Protein AF-A0A2T0T4P7-F1 (afdb_monomer)

InterPro domains:
  IPR001867 OmpR/PhoB-type DNA-binding domain [PF00486] (69-141)
  IPR001867 OmpR/PhoB-type DNA-binding domain [PS51755] (47-144)
  IPR001867 OmpR/PhoB-type DNA-binding domain [SM00862] (69-142)
  IPR001867 OmpR/PhoB-type DNA-binding domain [cd00383] (56-141)
  IPR016032 Signal transduction response regulator, C-terminal effector [SSF46894] (56-142)
  IPR036388 Winged helix-like DNA-binding domain superfamily [G3DSA:1.10.10.10] (53-154)
  IPR039420 Transcriptional regulatory protein WalR-like [PTHR48111] (45-145)

Organism: NCBI:txid84725

Sequence (154 aa):
MRNLEQLDAADVTFVIRVTAPQASRVANRVADALKAALGQAAVDVEVPVRRGGPALRVFPESRRVLHRGEAVELTRLEFDLLLHLCSQPRRVHRRAALMHQVWGATTVVDTRTVDVHVRRIRRKLGDAAGVIGTVRGVGYRVDQEHQVRVERED

Nearest PDB structures (foldseek):
  2d1v-assembly1_A  TM=9.413E-01  e=7.632E-08  Bacillus subtilis
  6iju-assembly1_A-2  TM=8.285E-01  e=4.151E-08  Staphylococcus aureus
  1qqi-assembly1_A  TM=8.191E-01  e=1.585E-07  Escherichia coli
  1ys6-assembly1_B  TM=6.723E-01  e=1.403E-07  Mycobacterium tuberculosis
  1ys6-assembly1_A  TM=6.801E-01  e=2.284E-07  Mycobacterium tuberculosis

Radius of gyration: 23.63 Å; Cα contacts (8 Å, |Δi|>4): 175; chains: 1; bounding box: 72×26×65 Å

Solvent-accessible surface area (backbone atoms only — not comparable to full-atom values): 9560 Å² total; per-residue (Å²): 134,84,84,77,81,80,79,82,83,77,92,81,90,84,88,85,88,75,91,54,89,67,36,69,63,53,50,50,50,50,47,53,49,49,53,62,72,66,73,52,99,79,72,81,76,82,76,80,76,69,72,75,64,44,44,32,38,36,31,71,90,81,70,43,36,27,50,77,79,41,79,47,94,62,55,73,65,45,42,50,48,50,50,57,36,64,74,44,55,69,44,78,44,38,38,67,56,50,41,37,75,64,68,38,84,86,56,96,65,66,50,66,54,52,55,54,41,52,53,52,48,30,64,68,46,51,90,56,30,68,35,58,34,77,46,85,100,51,32,37,25,24,69,45,51,82,36,50,40,74,56,72,90,130

Mean predicted aligned error: 12.8 Å

Secondary structure (DSSP, 8-state):
-------------------STTHHHHHHHHHHHHHHHH--TT------------SEEEETTTTEEEETTEE----HHHHHHHHHHHTSTT--EEHHHHHHHHH-TT----THHHHHHHHHHHHHHGGGGGGEEEETTTEEEES-GGGEEE----

Structure (mmCIF, N/CA/C/O backbone):
data_AF-A0A2T0T4P7-F1
#
_entry.id   AF-A0A2T0T4P7-F1
#
loop_
_atom_site.group_PDB
_atom_site.id
_atom_site.type_symbol
_atom_site.label_atom_id
_atom_site.label_alt_id
_atom_site.label_comp_id
_atom_site.label_asym_id
_atom_site.label_entity_id
_atom_site.label_seq_id
_atom_site.pdbx_PDB_ins_code
_atom_site.Cartn_x
_atom_site.Cartn_y
_atom_site.Cartn_z
_atom_site.occupancy
_atom_site.B_iso_or_equiv
_atom_site.auth_seq_id
_atom_site.auth_comp_id
_atom_site.auth_asym_id
_atom_site.auth_atom_id
_atom_site.pdbx_PDB_model_num
ATOM 1 N N . MET A 1 1 ? -54.829 5.995 46.970 1.00 42.00 1 MET A N 1
ATOM 2 C CA . MET A 1 1 ? -54.347 5.030 45.954 1.00 42.00 1 MET A CA 1
ATOM 3 C C . MET A 1 1 ? -53.104 5.639 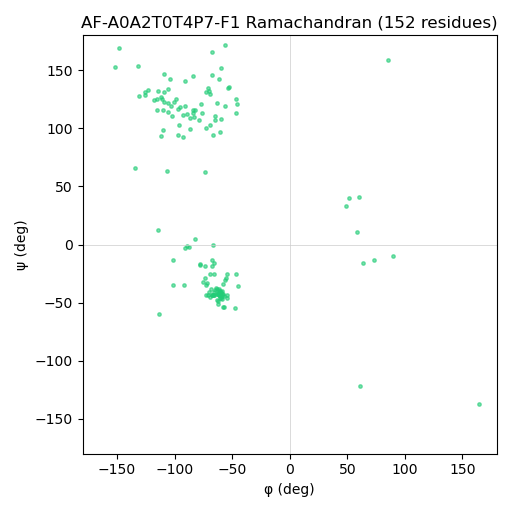45.317 1.00 42.00 1 MET A C 1
ATOM 5 O O . MET A 1 1 ? -53.164 6.805 44.961 1.00 42.00 1 MET A O 1
ATOM 9 N N . ARG A 1 2 ? -51.962 4.936 45.344 1.00 42.09 2 ARG A N 1
ATOM 10 C CA . ARG A 1 2 ? -50.625 5.470 45.008 1.00 42.09 2 ARG A CA 1
ATOM 11 C C . ARG A 1 2 ? -50.474 5.694 43.496 1.00 42.09 2 ARG A C 1
ATOM 13 O O . ARG A 1 2 ? -50.759 4.777 42.735 1.00 42.09 2 ARG A O 1
ATOM 20 N N . ASN A 1 3 ? -49.992 6.876 43.104 1.00 40.03 3 ASN A N 1
ATOM 21 C CA . ASN A 1 3 ? -49.423 7.137 41.778 1.00 40.03 3 ASN A CA 1
ATOM 22 C C . ASN A 1 3 ? -48.169 6.269 41.615 1.00 40.03 3 ASN A C 1
ATOM 24 O O . ASN A 1 3 ? -47.261 6.368 42.440 1.00 40.03 3 ASN A O 1
ATOM 28 N N . LEU A 1 4 ? -48.131 5.413 40.593 1.00 48.44 4 LEU A N 1
ATOM 29 C CA . LEU A 1 4 ? -46.876 4.835 40.124 1.00 48.44 4 LEU A CA 1
ATOM 30 C C . LEU A 1 4 ? -46.231 5.863 39.199 1.00 48.44 4 LEU A C 1
ATOM 32 O O . LEU A 1 4 ? -46.793 6.198 38.159 1.00 48.44 4 LEU A O 1
ATOM 36 N N . GLU A 1 5 ? -45.075 6.373 39.609 1.00 50.88 5 GLU A N 1
ATOM 37 C CA . GLU A 1 5 ? -44.192 7.165 38.764 1.00 50.88 5 GLU A CA 1
ATOM 38 C C . GLU A 1 5 ? -43.841 6.349 37.517 1.00 50.88 5 GLU A C 1
ATOM 40 O O . GLU A 1 5 ? -43.307 5.240 37.587 1.00 50.88 5 GLU A O 1
ATOM 45 N N . GLN A 1 6 ? -44.216 6.893 36.368 1.00 51.78 6 GLN A N 1
ATOM 46 C CA . GLN A 1 6 ? -43.864 6.380 35.060 1.00 51.78 6 GLN A CA 1
ATOM 47 C C . GLN A 1 6 ? -42.360 6.628 34.894 1.00 51.78 6 GLN A C 1
ATOM 49 O O . GLN A 1 6 ? -41.929 7.767 34.743 1.00 51.78 6 GLN A O 1
ATOM 54 N N . LEU A 1 7 ? -41.556 5.576 35.049 1.00 56.47 7 LEU A N 1
ATOM 55 C CA . LEU A 1 7 ? -40.103 5.642 34.908 1.00 56.47 7 LEU A CA 1
ATOM 56 C C . LEU A 1 7 ? -39.765 5.982 33.448 1.00 56.47 7 LEU A C 1
ATOM 58 O O . LEU A 1 7 ? -39.982 5.158 32.560 1.00 56.47 7 LEU A O 1
ATOM 62 N N . ASP A 1 8 ? -39.252 7.189 33.207 1.00 53.88 8 ASP A N 1
ATOM 63 C CA . ASP A 1 8 ? -38.666 7.593 31.926 1.00 53.88 8 ASP A CA 1
ATOM 64 C C . ASP A 1 8 ? -37.412 6.742 31.673 1.00 53.88 8 ASP A C 1
ATOM 66 O O . ASP A 1 8 ? -36.383 6.900 32.335 1.00 53.88 8 ASP A O 1
ATOM 70 N N . ALA A 1 9 ? -37.495 5.797 30.738 1.00 61.09 9 ALA A N 1
ATOM 71 C CA . ALA A 1 9 ? -36.332 5.058 30.266 1.00 61.09 9 ALA A CA 1
ATOM 72 C C . ALA A 1 9 ? -35.635 5.891 29.181 1.00 61.09 9 ALA A C 1
ATOM 74 O O . ALA A 1 9 ? -36.197 6.118 28.112 1.00 61.09 9 ALA A O 1
ATOM 75 N N . ALA A 1 10 ? -34.420 6.363 29.461 1.00 65.38 10 ALA A N 1
ATOM 76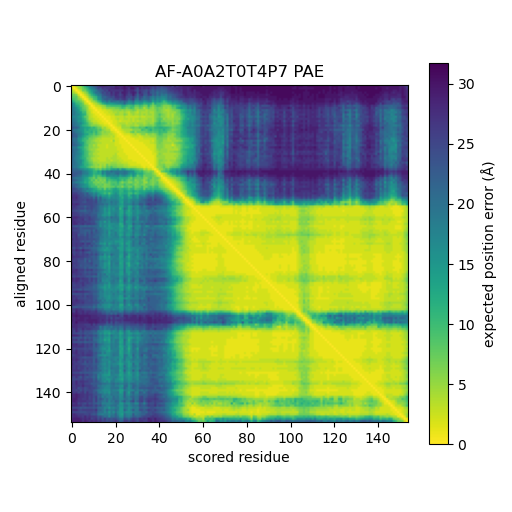 C CA . ALA A 1 10 ? -33.575 7.044 28.486 1.00 65.38 10 ALA A CA 1
ATOM 77 C C . ALA A 1 10 ? -32.444 6.111 28.038 1.00 65.38 10 ALA A C 1
ATOM 79 O O . ALA A 1 10 ? -31.635 5.674 28.857 1.00 65.38 10 ALA A O 1
ATOM 80 N N . ASP A 1 11 ? -32.364 5.843 26.735 1.00 65.62 11 ASP A N 1
ATOM 81 C CA . ASP A 1 11 ? -31.264 5.074 26.157 1.00 65.62 11 ASP A CA 1
ATOM 82 C C . ASP A 1 11 ? -30.012 5.953 26.039 1.00 65.62 11 ASP A C 1
ATOM 84 O O . ASP A 1 11 ? -30.007 6.984 25.362 1.00 65.62 11 ASP A O 1
ATOM 88 N N . VAL A 1 12 ? -28.919 5.539 26.686 1.00 65.44 12 VAL A N 1
ATOM 89 C CA . VAL A 1 12 ? -27.630 6.244 26.641 1.00 65.44 12 VAL A CA 1
ATOM 90 C C . VAL A 1 12 ? -26.590 5.359 25.960 1.00 65.44 12 VAL A C 1
ATOM 92 O O . VAL A 1 12 ? -26.226 4.302 26.469 1.00 65.44 12 VAL A O 1
ATOM 95 N N . THR A 1 13 ? -26.079 5.801 24.807 1.00 68.81 13 THR A N 1
ATOM 96 C CA . THR A 1 13 ? -25.045 5.074 24.052 1.00 68.81 13 THR A CA 1
ATOM 97 C C . THR A 1 13 ? -23.655 5.643 24.332 1.00 68.81 13 THR A C 1
ATOM 99 O O . THR A 1 13 ? -23.398 6.822 24.090 1.00 68.81 13 THR A O 1
ATOM 102 N N . PHE A 1 14 ? -22.725 4.789 24.765 1.00 69.62 14 PHE A N 1
ATOM 103 C CA . PHE A 1 14 ? -21.312 5.135 24.941 1.00 69.62 14 PHE A CA 1
ATOM 104 C C . PHE A 1 14 ? -20.449 4.441 23.880 1.00 69.62 14 PHE A C 1
ATOM 106 O O . PHE A 1 14 ? -20.538 3.230 23.695 1.00 69.62 14 PHE A O 1
ATOM 113 N N . VAL A 1 15 ? -19.561 5.188 23.212 1.00 68.31 15 VAL A N 1
ATOM 114 C CA . VAL A 1 15 ? -18.583 4.628 22.262 1.00 68.31 15 VAL A CA 1
ATOM 115 C C . VAL A 1 15 ? -17.183 4.729 22.850 1.00 68.31 15 VAL A C 1
ATOM 117 O O . VAL A 1 15 ? -16.649 5.821 23.031 1.00 68.31 15 VAL A O 1
ATOM 120 N N . ILE A 1 16 ? -16.557 3.579 23.098 1.00 72.38 16 ILE A N 1
ATOM 121 C CA . ILE A 1 16 ? -15.197 3.496 23.639 1.00 72.38 16 ILE A CA 1
ATOM 122 C C . ILE A 1 16 ? -14.254 2.998 22.546 1.00 72.38 16 ILE A C 1
ATOM 124 O O . ILE A 1 16 ? -14.440 1.919 21.983 1.00 72.38 16 ILE A O 1
ATOM 128 N N . ARG A 1 17 ? -13.212 3.779 22.245 1.00 65.94 17 ARG A N 1
ATOM 129 C CA . ARG A 1 17 ? -12.161 3.389 21.300 1.00 65.94 17 ARG A CA 1
ATOM 130 C C . ARG A 1 17 ? -10.965 2.828 22.057 1.00 65.94 17 ARG A C 1
ATOM 132 O O . ARG A 1 17 ? -10.309 3.550 22.799 1.00 65.94 17 ARG A O 1
ATOM 139 N N . VAL A 1 18 ? -10.664 1.555 21.824 1.00 70.00 18 VAL A N 1
ATOM 140 C CA . VAL A 1 18 ? -9.508 0.875 22.415 1.00 70.00 18 VAL A CA 1
ATOM 141 C C . VAL A 1 18 ? -8.398 0.753 21.375 1.00 70.00 18 VAL A C 1
ATOM 143 O O . VAL A 1 18 ? -8.577 0.091 20.354 1.00 70.00 18 VAL A O 1
ATOM 146 N N . THR A 1 19 ? -7.241 1.352 21.658 1.00 64.31 19 THR A N 1
ATOM 147 C CA . THR A 1 19 ? -6.023 1.212 20.847 1.00 64.31 19 THR A CA 1
ATOM 148 C C . THR A 1 19 ? -4.999 0.423 21.655 1.00 64.31 19 THR A C 1
ATOM 150 O O . THR A 1 19 ? -4.289 0.980 22.486 1.00 64.31 19 THR A O 1
ATOM 153 N N . ALA A 1 20 ? -4.975 -0.897 21.471 1.00 66.00 20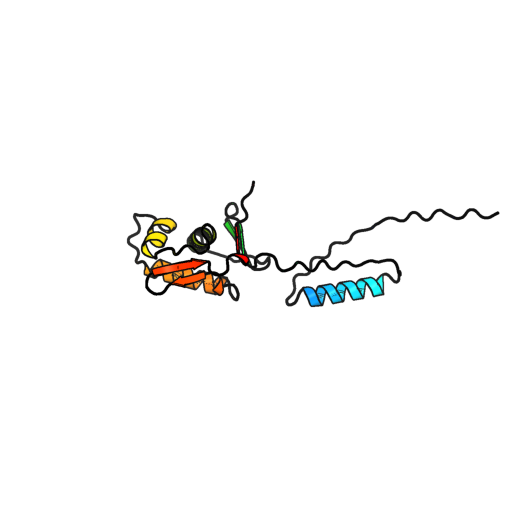 ALA A N 1
ATOM 154 C CA . ALA A 1 20 ? -4.067 -1.793 22.180 1.00 66.00 20 ALA A CA 1
ATOM 155 C C . ALA A 1 20 ? -3.755 -3.041 21.336 1.00 66.00 20 ALA A C 1
ATOM 157 O O . ALA A 1 20 ? -4.613 -3.481 20.557 1.00 66.00 20 ALA A O 1
ATOM 158 N N . PRO A 1 21 ? -2.583 -3.681 21.525 1.00 49.31 21 PRO A N 1
ATOM 159 C CA . PRO A 1 21 ? -2.370 -5.048 21.066 1.00 49.31 21 PRO A CA 1
ATOM 160 C C . PRO A 1 21 ? -3.491 -5.945 21.606 1.00 49.31 21 PRO A C 1
ATOM 162 O O . PRO A 1 21 ? -3.843 -5.855 22.780 1.00 49.31 21 PRO A O 1
ATOM 165 N N . GLN A 1 22 ? -4.060 -6.814 20.765 1.00 67.81 22 GLN A N 1
ATOM 166 C CA . GLN A 1 22 ? -5.175 -7.699 21.152 1.00 67.81 22 GLN A CA 1
ATOM 167 C C . GLN A 1 22 ? -6.436 -6.930 21.614 1.00 67.81 22 GLN A C 1
ATOM 169 O O . GLN A 1 22 ? -7.101 -7.337 22.568 1.00 67.81 22 GLN A O 1
ATOM 174 N N . ALA A 1 23 ? -6.783 -5.836 20.922 1.00 65.69 23 ALA A N 1
ATOM 175 C CA . ALA A 1 23 ? -7.904 -4.943 21.244 1.00 65.69 23 ALA A CA 1
ATOM 176 C C . ALA A 1 23 ? -9.222 -5.655 21.610 1.00 65.69 23 ALA A C 1
ATOM 178 O O . ALA A 1 23 ? -9.906 -5.203 22.520 1.00 65.69 23 ALA A O 1
ATOM 179 N N . SER A 1 24 ? -9.555 -6.794 20.989 1.00 65.19 24 SER A N 1
ATOM 180 C CA . SER A 1 24 ? -10.761 -7.572 21.324 1.00 65.19 24 SER A CA 1
ATOM 181 C C . SER A 1 24 ? -10.770 -8.082 22.768 1.00 65.19 24 SER A C 1
ATOM 183 O O . SER A 1 24 ? -11.796 -8.040 23.438 1.00 65.19 24 SER A O 1
ATOM 185 N N . ARG A 1 25 ? -9.619 -8.532 23.286 1.00 74.00 25 ARG A N 1
ATOM 186 C CA . ARG A 1 25 ? -9.502 -9.014 24.671 1.00 74.00 25 ARG A CA 1
ATOM 187 C C . ARG A 1 25 ? -9.675 -7.870 25.669 1.00 74.00 25 ARG A C 1
ATOM 189 O O . ARG A 1 25 ? -10.281 -8.059 26.719 1.00 74.00 25 ARG A O 1
ATOM 196 N N . VAL A 1 26 ? -9.145 -6.694 25.336 1.00 78.81 26 VAL A N 1
ATOM 197 C CA . VAL A 1 26 ? -9.283 -5.481 26.151 1.00 78.81 26 VAL A CA 1
ATOM 198 C C . VAL A 1 26 ? -10.719 -4.962 26.094 1.00 78.81 26 VAL A C 1
ATOM 200 O O . VAL A 1 26 ? -11.282 -4.661 27.138 1.00 78.81 26 VAL A O 1
ATOM 203 N N . ALA A 1 27 ? -11.341 -4.935 24.913 1.00 77.50 27 ALA A N 1
ATOM 204 C CA . ALA A 1 27 ? -12.738 -4.545 24.738 1.00 77.50 27 ALA A CA 1
ATOM 205 C C . ALA A 1 27 ? -13.684 -5.439 25.552 1.00 77.50 27 ALA A C 1
ATOM 207 O O . ALA A 1 27 ? -14.538 -4.917 26.260 1.00 77.50 27 ALA A O 1
ATOM 208 N N . ASN A 1 28 ? -13.472 -6.761 25.541 1.00 78.19 28 ASN A N 1
ATOM 209 C CA . ASN A 1 28 ? -14.249 -7.687 26.370 1.00 78.19 28 ASN A CA 1
ATOM 210 C C . ASN A 1 28 ? -14.065 -7.403 27.866 1.00 78.19 28 ASN A C 1
ATOM 212 O O . ASN A 1 28 ? -15.041 -7.326 28.598 1.00 78.19 28 ASN A O 1
ATOM 216 N N . ARG A 1 29 ? -12.829 -7.151 28.318 1.00 82.62 29 ARG A N 1
ATOM 217 C CA . ARG A 1 29 ? -12.580 -6.773 29.718 1.00 82.62 29 ARG A CA 1
ATOM 218 C C . ARG A 1 29 ? -13.236 -5.453 30.115 1.00 82.62 29 ARG A C 1
ATOM 220 O O . ARG A 1 29 ? -13.709 -5.338 31.239 1.00 82.62 29 ARG A O 1
ATOM 227 N N . VAL A 1 30 ? -13.256 -4.465 29.221 1.0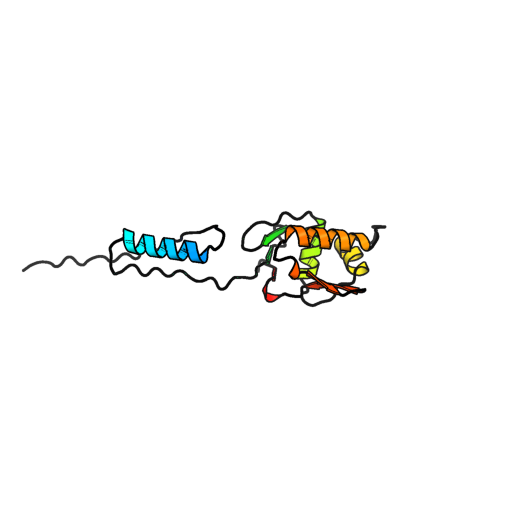0 82.62 30 VAL A N 1
ATOM 228 C CA . VAL A 1 30 ? -13.947 -3.187 29.449 1.00 82.62 30 VAL A CA 1
ATOM 229 C C . VAL A 1 30 ? -15.456 -3.405 29.514 1.00 82.62 30 VAL A C 1
ATOM 231 O O . VAL A 1 30 ? -16.094 -2.877 30.416 1.00 82.62 30 VAL A O 1
ATOM 234 N N . ALA A 1 31 ? -16.019 -4.219 28.618 1.00 80.69 31 ALA A N 1
ATOM 235 C CA . ALA A 1 31 ? -17.430 -4.584 28.650 1.00 80.69 31 ALA A CA 1
ATOM 236 C C . ALA A 1 31 ? -17.808 -5.270 29.972 1.00 80.69 31 ALA A C 1
ATOM 238 O O . ALA A 1 31 ? -18.780 -4.868 30.607 1.00 80.69 31 ALA A O 1
ATOM 239 N N . ASP A 1 32 ? -17.013 -6.242 30.423 1.00 83.06 32 ASP A N 1
ATOM 240 C CA . ASP A 1 32 ? -17.232 -6.938 31.696 1.00 83.06 32 ASP A CA 1
ATOM 241 C C . ASP A 1 32 ? -17.126 -5.981 32.894 1.00 83.06 32 ASP A C 1
ATOM 243 O O . ASP A 1 32 ? -17.967 -6.011 33.792 1.00 83.06 32 ASP A O 1
ATOM 247 N N . ALA A 1 33 ? -16.130 -5.088 32.891 1.00 83.69 33 ALA A N 1
ATOM 248 C CA . ALA A 1 33 ? -15.958 -4.084 33.938 1.00 83.69 33 ALA A CA 1
ATOM 249 C C . ALA A 1 33 ? -17.118 -3.077 33.978 1.00 83.69 33 ALA A C 1
ATOM 251 O O . ALA A 1 33 ? -17.563 -2.715 35.063 1.00 83.69 33 ALA A O 1
ATOM 252 N N . LEU A 1 34 ? -17.638 -2.653 32.822 1.00 79.69 34 LEU A N 1
ATOM 253 C CA . LEU A 1 34 ? -18.796 -1.760 32.738 1.00 79.69 34 LEU A CA 1
ATOM 254 C C . LEU A 1 34 ? -20.074 -2.443 33.224 1.00 79.69 34 LEU A C 1
ATOM 256 O O . LEU A 1 34 ? -20.807 -1.847 34.009 1.00 79.69 34 LEU A O 1
ATOM 260 N N . LYS A 1 35 ? -20.310 -3.702 32.832 1.00 77.44 35 LYS A N 1
ATOM 261 C CA . LYS A 1 35 ? -21.432 -4.503 33.350 1.00 77.44 35 LYS A CA 1
ATOM 262 C C . LYS A 1 35 ? -21.374 -4.617 34.873 1.00 77.44 35 LYS A C 1
ATOM 264 O O . LYS A 1 35 ? -22.386 -4.428 35.540 1.00 77.44 35 LYS A O 1
ATOM 269 N N . ALA A 1 36 ? -20.186 -4.881 35.420 1.00 81.69 36 ALA A N 1
ATOM 270 C CA . ALA A 1 36 ? -19.983 -4.978 36.862 1.00 81.69 36 ALA A CA 1
ATOM 271 C C . ALA A 1 36 ? -20.166 -3.629 37.580 1.00 81.69 36 ALA A C 1
ATOM 273 O O . ALA A 1 36 ? -20.809 -3.580 38.624 1.00 81.69 36 ALA A O 1
ATOM 274 N N . AL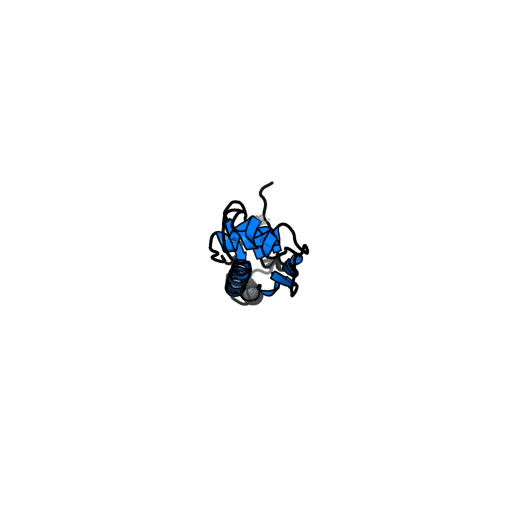A A 1 37 ? -19.624 -2.538 37.028 1.00 80.81 37 ALA A N 1
ATOM 275 C CA . ALA A 1 37 ? -19.653 -1.214 37.649 1.00 80.81 37 ALA A CA 1
ATOM 276 C C . ALA A 1 37 ? -21.040 -0.556 37.618 1.00 80.81 37 ALA A C 1
ATOM 278 O O . ALA A 1 37 ? -21.397 0.153 38.555 1.00 80.81 37 ALA A O 1
ATOM 279 N N . LEU A 1 38 ? -21.820 -0.780 36.556 1.00 75.69 38 LEU A N 1
ATOM 280 C CA . LEU A 1 38 ? -23.146 -0.175 36.402 1.00 75.69 38 LEU A CA 1
ATOM 281 C C . LEU A 1 38 ? -24.219 -0.881 37.239 1.00 75.69 38 LEU A C 1
ATOM 283 O O . LEU A 1 38 ? -25.270 -0.295 37.477 1.00 75.69 38 LEU A O 1
ATOM 287 N N . GLY A 1 39 ? -23.968 -2.111 37.705 1.00 68.31 39 GLY A N 1
ATOM 288 C CA . GLY A 1 39 ? -24.813 -2.801 38.688 1.00 68.31 39 GLY A CA 1
ATOM 289 C C . GLY A 1 39 ? -26.277 -3.011 38.275 1.00 68.31 39 GLY A C 1
ATOM 290 O O . GLY A 1 39 ? -27.091 -3.387 39.116 1.00 68.31 39 GLY A O 1
ATOM 291 N N . GLN A 1 40 ? -26.634 -2.770 37.009 1.00 59.44 40 GLN A N 1
ATOM 292 C CA . GLN A 1 40 ? -27.999 -2.863 36.498 1.00 59.44 40 GLN A CA 1
ATOM 293 C C . GLN A 1 40 ? -28.124 -3.986 35.471 1.00 59.44 40 GLN A C 1
ATOM 295 O O . GLN A 1 40 ? -27.350 -4.080 34.521 1.00 59.44 40 GLN A O 1
ATOM 300 N N . ALA A 1 41 ? -29.154 -4.813 35.649 1.00 55.72 41 ALA A N 1
ATOM 301 C CA . ALA A 1 41 ? -29.453 -5.984 34.825 1.00 55.72 41 ALA A CA 1
ATOM 302 C C . ALA A 1 41 ? -29.857 -5.663 33.367 1.00 55.72 41 ALA A C 1
ATOM 304 O O . ALA A 1 41 ? -30.110 -6.585 32.599 1.00 55.72 41 ALA A O 1
ATOM 305 N N . ALA A 1 42 ? -29.913 -4.382 32.985 1.00 57.53 42 ALA A N 1
ATOM 306 C CA . ALA A 1 42 ? -30.421 -3.911 31.696 1.00 57.53 42 ALA A CA 1
ATOM 307 C C . ALA A 1 42 ? -29.355 -3.261 30.790 1.00 57.53 42 ALA A C 1
ATOM 309 O O . ALA A 1 42 ? -29.704 -2.624 29.801 1.00 57.53 42 ALA A O 1
ATOM 310 N N . VAL A 1 43 ? -28.059 -3.395 31.102 1.00 60.53 43 VAL A N 1
ATOM 311 C CA . VAL A 1 43 ? -26.997 -2.907 30.206 1.00 60.53 43 VAL A CA 1
ATOM 312 C C . VAL A 1 43 ? -26.658 -3.991 29.185 1.00 60.53 43 VAL A C 1
ATOM 314 O O . VAL A 1 43 ? -25.889 -4.913 29.476 1.00 60.53 43 VAL A O 1
ATOM 317 N N . ASP A 1 44 ? -27.208 -3.868 27.977 1.00 62.50 44 ASP A N 1
ATOM 318 C CA . ASP A 1 44 ? -26.748 -4.660 26.840 1.00 62.50 44 ASP A CA 1
ATOM 319 C C . ASP A 1 44 ? -25.461 -4.038 26.283 1.00 62.50 44 ASP A C 1
ATOM 321 O O . ASP A 1 44 ? -25.459 -2.947 25.712 1.00 62.50 44 ASP A O 1
ATOM 325 N N . VAL A 1 45 ? -24.326 -4.699 26.526 1.00 62.94 45 VAL A N 1
ATOM 326 C CA . VAL A 1 45 ? -23.039 -4.272 25.965 1.00 62.94 45 VAL A CA 1
ATOM 327 C C . VAL A 1 45 ? -22.780 -5.092 24.720 1.00 62.94 45 VAL A C 1
ATOM 329 O O . VAL A 1 45 ? -22.202 -6.183 24.785 1.00 62.94 45 VAL A O 1
ATOM 332 N N . GLU A 1 46 ? -23.164 -4.535 23.581 1.00 61.44 46 GLU A N 1
ATOM 333 C CA . GLU A 1 46 ? -22.724 -5.047 22.300 1.00 61.44 46 GLU A CA 1
ATOM 334 C C . GLU A 1 46 ? -21.276 -4.600 22.075 1.00 61.44 46 GLU A C 1
ATOM 336 O O . GLU A 1 46 ? -20.966 -3.415 21.947 1.00 61.44 46 GLU A O 1
ATOM 341 N N . VAL A 1 47 ? -20.352 -5.561 22.056 1.00 62.69 47 VAL A N 1
ATOM 342 C CA . VAL A 1 47 ? -18.998 -5.334 21.549 1.00 62.69 47 VAL A CA 1
ATOM 343 C C . VAL A 1 47 ? -19.039 -5.735 20.082 1.00 62.69 47 VAL A C 1
ATOM 345 O O . VAL A 1 47 ? -18.857 -6.921 19.789 1.00 62.69 47 VAL A O 1
ATOM 348 N N . PRO A 1 48 ? -19.299 -4.807 19.138 1.00 57.56 48 PRO A N 1
ATOM 349 C CA . PRO A 1 48 ? -19.303 -5.153 17.732 1.00 57.56 48 PRO A CA 1
ATOM 350 C C . PRO A 1 48 ? -17.917 -5.679 17.383 1.00 57.56 48 PRO A C 1
ATOM 352 O O . PRO A 1 48 ? -16.930 -4.939 17.312 1.00 57.56 48 PRO A O 1
ATOM 355 N N . VAL A 1 49 ? -17.836 -6.991 17.170 1.00 52.66 49 VAL A N 1
ATOM 356 C CA . VAL A 1 49 ? -16.657 -7.622 16.603 1.00 52.66 49 VAL A CA 1
ATOM 357 C C . VAL A 1 49 ? -16.584 -7.095 15.182 1.00 52.66 49 VAL A C 1
ATOM 359 O O . VAL A 1 49 ? -17.221 -7.627 14.273 1.00 52.66 49 VAL A O 1
ATOM 362 N N . ARG A 1 50 ? -15.816 -6.020 14.965 1.00 53.28 50 ARG A N 1
ATOM 363 C CA . ARG A 1 50 ? -15.396 -5.669 13.612 1.00 53.28 50 ARG A CA 1
ATOM 364 C C . ARG A 1 50 ? -14.599 -6.866 13.113 1.00 53.28 50 ARG A C 1
ATOM 366 O O . ARG A 1 50 ? -13.417 -6.993 13.428 1.00 53.28 50 ARG A O 1
ATOM 373 N N . ARG A 1 51 ? -15.251 -7.757 12.355 1.00 50.28 51 ARG A N 1
ATOM 374 C CA . ARG A 1 51 ? -14.565 -8.670 11.437 1.00 50.28 51 ARG A CA 1
ATOM 375 C C . ARG A 1 51 ? -13.590 -7.778 10.690 1.00 50.28 51 ARG A C 1
ATOM 377 O O . ARG A 1 51 ? -14.033 -6.807 10.077 1.00 50.28 51 ARG A O 1
ATOM 384 N N . GLY A 1 52 ? -12.297 -7.999 10.929 1.00 53.16 52 GLY A N 1
ATOM 385 C CA . GLY A 1 52 ? -11.258 -7.025 10.623 1.00 53.16 52 GLY A CA 1
ATOM 386 C C . GLY A 1 52 ? -11.483 -6.458 9.233 1.00 53.16 52 GLY A C 1
ATOM 387 O O . GLY A 1 52 ? -11.552 -7.211 8.264 1.00 53.16 52 GLY A O 1
ATOM 388 N N . GLY A 1 53 ? -11.661 -5.138 9.153 1.00 60.97 53 GLY A N 1
ATOM 389 C CA . GLY A 1 53 ? -11.645 -4.460 7.868 1.00 60.97 53 GLY A CA 1
ATOM 390 C C . GLY A 1 53 ? -10.327 -4.752 7.138 1.00 60.97 53 GLY A C 1
ATOM 391 O O . GLY A 1 53 ? -9.409 -5.332 7.727 1.00 60.97 53 GLY A O 1
ATOM 392 N N . PRO A 1 54 ? -10.208 -4.342 5.869 1.00 68.12 54 PRO A N 1
ATOM 393 C CA . PRO A 1 54 ? -8.966 -4.487 5.118 1.00 68.12 54 PRO A CA 1
ATOM 394 C C . PRO A 1 54 ? -7.793 -4.010 5.981 1.00 68.12 54 PRO A C 1
ATOM 396 O O . PRO A 1 54 ? -7.831 -2.904 6.531 1.00 68.12 54 PRO A O 1
ATOM 399 N N . ALA A 1 55 ? -6.789 -4.875 6.158 1.00 80.38 55 ALA A N 1
ATOM 400 C CA . ALA A 1 55 ? -5.635 -4.589 7.003 1.00 80.38 55 ALA A CA 1
ATOM 401 C C . ALA A 1 55 ? -4.935 -3.297 6.563 1.00 80.38 55 ALA A C 1
ATOM 403 O O . ALA A 1 55 ? -4.411 -2.579 7.405 1.00 80.38 55 ALA A O 1
ATOM 404 N N . LEU A 1 56 ? -4.984 -2.974 5.272 1.00 91.38 56 LEU A N 1
ATOM 405 C CA . LEU A 1 56 ? -4.413 -1.791 4.661 1.00 91.38 56 LEU A CA 1
ATOM 406 C C . LEU A 1 56 ? -5.510 -0.918 4.037 1.00 91.38 56 LEU A C 1
ATOM 408 O O . LEU A 1 56 ? -6.254 -1.358 3.160 1.00 91.38 56 LEU A O 1
ATOM 412 N N . ARG A 1 57 ? -5.577 0.348 4.445 1.00 93.44 57 ARG A N 1
ATOM 413 C CA . ARG A 1 57 ? -6.432 1.372 3.832 1.00 93.44 57 ARG A CA 1
ATOM 414 C C . ARG A 1 57 ? -5.551 2.440 3.208 1.00 93.44 57 ARG A C 1
ATOM 416 O O . ARG A 1 57 ? -4.701 3.006 3.892 1.00 93.44 57 ARG A O 1
ATOM 423 N N . VAL A 1 58 ? -5.745 2.702 1.925 1.00 95.75 58 VAL A N 1
ATOM 424 C CA . VAL A 1 58 ? -4.995 3.701 1.159 1.00 95.75 58 VAL A CA 1
ATOM 425 C C . VAL A 1 58 ? -5.945 4.837 0.819 1.00 95.75 58 VAL A C 1
ATOM 427 O O . VAL A 1 58 ? -6.991 4.592 0.232 1.00 95.75 58 VAL A O 1
ATOM 430 N N . PHE A 1 59 ? -5.573 6.058 1.184 1.00 95.81 59 PHE A N 1
ATOM 431 C CA . PHE A 1 59 ? -6.325 7.282 0.926 1.00 95.81 59 PHE A CA 1
ATOM 432 C C . PHE A 1 59 ? -5.543 8.096 -0.110 1.00 95.81 59 PHE A C 1
ATOM 434 O O . PHE A 1 59 ? -4.557 8.741 0.266 1.00 95.81 59 PHE A O 1
ATOM 441 N N . PRO A 1 60 ? -5.908 8.035 -1.402 1.00 96.38 60 PRO A N 1
ATOM 442 C CA . PRO A 1 60 ? -5.163 8.694 -2.471 1.00 96.38 60 PRO A CA 1
ATOM 443 C C . PRO A 1 60 ? -5.110 10.216 -2.283 1.00 96.38 60 PRO A C 1
ATOM 445 O O . PRO A 1 60 ? -4.034 10.805 -2.386 1.00 96.38 60 PRO A O 1
ATOM 448 N N . GLU A 1 61 ? -6.220 10.808 -1.844 1.00 94.06 61 GLU A N 1
ATOM 449 C CA . GLU A 1 61 ? -6.429 12.264 -1.835 1.00 94.06 61 GLU A CA 1
ATOM 450 C C . GLU A 1 61 ? -5.587 12.942 -0.754 1.00 94.06 61 GLU A C 1
ATOM 452 O O . GLU A 1 61 ? -4.900 13.933 -0.991 1.00 94.06 61 GLU A O 1
ATOM 457 N N . SER A 1 62 ? -5.564 12.344 0.439 1.00 94.44 62 SER A N 1
ATOM 458 C CA . SER A 1 62 ? -4.726 12.803 1.554 1.00 94.44 62 SER A CA 1
ATOM 459 C C . SER A 1 62 ? -3.320 12.200 1.546 1.00 94.44 62 SER A C 1
ATOM 461 O O . SER A 1 62 ? -2.511 12.522 2.413 1.00 94.44 62 SER A O 1
ATOM 463 N N . ARG A 1 63 ? -3.020 11.314 0.588 1.00 95.94 63 ARG A N 1
ATOM 464 C CA . ARG A 1 63 ? -1.770 10.547 0.491 1.00 95.94 63 ARG A CA 1
ATOM 465 C C . ARG A 1 63 ? -1.398 9.804 1.776 1.00 95.94 63 ARG A C 1
ATOM 467 O O . ARG A 1 63 ? -0.234 9.744 2.169 1.00 95.94 63 ARG A O 1
ATOM 474 N N . ARG A 1 64 ? -2.401 9.223 2.437 1.00 94.75 64 ARG A N 1
ATOM 475 C CA . ARG A 1 64 ? -2.240 8.500 3.707 1.00 94.75 64 ARG A CA 1
ATOM 476 C C . ARG A 1 64 ? -2.432 7.009 3.522 1.00 94.75 64 ARG A C 1
ATOM 478 O O . ARG A 1 64 ? -3.259 6.558 2.733 1.00 94.75 64 ARG A O 1
ATOM 485 N N . VAL A 1 65 ? -1.693 6.237 4.307 1.00 95.12 65 VAL A N 1
ATOM 486 C CA . VAL A 1 65 ? -1.856 4.787 4.398 1.00 95.12 65 VAL A CA 1
ATOM 487 C C . VAL A 1 65 ? -2.049 4.427 5.855 1.00 95.12 65 VAL A C 1
ATOM 489 O O . VAL A 1 65 ? -1.262 4.839 6.704 1.00 95.12 65 VAL A O 1
ATOM 492 N N . LEU A 1 66 ? -3.105 3.671 6.140 1.00 89.94 66 LEU A N 1
ATOM 493 C CA . LEU A 1 66 ? -3.353 3.113 7.458 1.00 89.94 66 LEU A CA 1
ATOM 494 C C . LEU A 1 66 ? -3.185 1.599 7.406 1.00 89.94 66 LEU A C 1
ATOM 496 O O . LEU A 1 66 ? -3.851 0.935 6.612 1.00 89.94 66 LEU A O 1
ATOM 500 N N . HIS A 1 67 ? -2.354 1.055 8.285 1.00 87.81 67 HIS A N 1
ATOM 501 C CA . HIS A 1 67 ? -2.276 -0.372 8.550 1.00 87.81 67 HIS A CA 1
ATOM 502 C C . HIS A 1 67 ? -2.942 -0.661 9.900 1.00 87.81 67 HIS A C 1
ATOM 504 O O . HIS A 1 67 ? -2.514 -0.159 10.934 1.00 87.81 67 HIS A O 1
ATOM 510 N N . ARG A 1 68 ? -4.059 -1.398 9.889 1.00 83.44 68 ARG A N 1
ATOM 511 C CA . ARG A 1 68 ? -4.920 -1.659 11.061 1.00 83.44 68 ARG A CA 1
ATOM 512 C C . ARG A 1 68 ? -5.293 -0.396 11.854 1.00 83.44 68 ARG A C 1
ATOM 514 O O . ARG A 1 68 ? -5.486 -0.440 13.062 1.00 83.44 68 ARG A O 1
ATOM 521 N N . GLY A 1 69 ? -5.444 0.726 11.150 1.00 83.31 69 GLY A N 1
ATOM 522 C CA . GLY A 1 69 ? -5.790 2.024 11.738 1.00 83.31 69 GLY A CA 1
ATOM 523 C C . GLY A 1 69 ? -4.594 2.879 12.164 1.00 83.31 69 GLY A C 1
ATOM 524 O O . GLY A 1 69 ? -4.791 4.063 12.424 1.00 83.31 69 GLY A O 1
ATOM 525 N N . GLU A 1 70 ? -3.377 2.337 12.166 1.00 81.69 70 GLU A N 1
ATOM 526 C CA . GLU A 1 70 ? -2.149 3.083 12.451 1.00 81.69 70 GLU A CA 1
ATOM 527 C C . GLU A 1 70 ? -1.542 3.654 11.169 1.00 81.69 70 GLU A C 1
ATOM 529 O O . GLU A 1 70 ? -1.554 3.006 10.122 1.00 81.69 70 GLU A O 1
ATOM 534 N N . ALA A 1 71 ? -1.020 4.879 11.233 1.00 87.50 71 ALA A N 1
ATOM 535 C CA . ALA A 1 71 ? -0.416 5.529 10.076 1.00 87.50 71 ALA A CA 1
ATOM 536 C C . ALA A 1 71 ? 0.905 4.857 9.682 1.00 87.50 71 ALA A C 1
ATOM 538 O O . ALA A 1 71 ? 1.784 4.645 10.515 1.00 87.50 71 ALA A O 1
ATOM 539 N N . VAL A 1 72 ? 1.055 4.563 8.390 1.00 94.00 72 VAL A N 1
ATOM 540 C CA . VAL A 1 72 ? 2.313 4.101 7.804 1.00 94.00 72 VAL A CA 1
ATOM 541 C C . VAL A 1 72 ? 2.959 5.267 7.067 1.00 94.00 72 VAL A C 1
ATOM 543 O O . VAL A 1 72 ? 2.488 5.687 6.011 1.00 94.00 72 VAL A O 1
ATOM 546 N N . GLU A 1 73 ? 4.068 5.762 7.609 1.00 93.88 73 GLU A N 1
ATOM 547 C CA . GLU A 1 73 ? 4.831 6.867 7.026 1.00 93.88 73 GLU A CA 1
ATOM 548 C C . GLU A 1 73 ? 5.586 6.420 5.768 1.00 93.88 73 GLU A C 1
ATOM 550 O O . GLU A 1 73 ? 6.658 5.808 5.837 1.00 93.88 73 GLU A O 1
ATOM 555 N N . LEU A 1 74 ? 5.045 6.731 4.592 1.00 97.19 74 LEU A N 1
ATOM 556 C CA . LEU A 1 74 ? 5.667 6.464 3.295 1.00 97.19 74 LEU A CA 1
ATOM 557 C C . LEU A 1 74 ? 6.237 7.752 2.698 1.00 97.19 74 LEU A C 1
ATOM 559 O O . LEU A 1 74 ? 5.641 8.819 2.780 1.00 97.19 74 LEU A O 1
ATOM 563 N N . THR A 1 75 ? 7.390 7.647 2.041 1.00 97.12 75 THR A N 1
ATOM 564 C CA . THR A 1 75 ? 7.873 8.737 1.181 1.00 97.12 75 THR A CA 1
ATOM 565 C C . THR A 1 75 ? 6.957 8.894 -0.034 1.00 97.12 75 THR A C 1
ATOM 567 O O . THR A 1 75 ? 6.206 7.978 -0.373 1.00 97.12 75 THR A O 1
ATOM 570 N N . ARG A 1 76 ? 7.076 10.018 -0.755 1.00 96.31 76 ARG A N 1
ATOM 571 C CA . ARG A 1 76 ? 6.279 10.295 -1.962 1.00 96.31 76 ARG A CA 1
ATOM 572 C C . ARG A 1 76 ? 6.239 9.107 -2.935 1.00 96.31 76 ARG A C 1
ATOM 574 O O . ARG A 1 76 ? 5.162 8.623 -3.256 1.00 96.31 76 ARG A O 1
ATOM 581 N N . LEU A 1 77 ? 7.412 8.609 -3.333 1.00 96.00 77 LEU A N 1
ATOM 582 C CA . LEU A 1 77 ? 7.544 7.531 -4.319 1.00 96.00 77 LEU A CA 1
ATOM 583 C C . LEU A 1 77 ? 7.113 6.163 -3.778 1.00 96.00 77 LEU A C 1
ATOM 585 O O . LEU A 1 77 ? 6.593 5.342 -4.526 1.00 96.00 77 LEU A O 1
ATOM 589 N N . GLU A 1 78 ? 7.315 5.902 -2.485 1.00 98.00 78 GLU A N 1
ATOM 590 C CA . GLU A 1 78 ? 6.817 4.673 -1.857 1.00 98.00 78 GLU A CA 1
ATOM 591 C C . GLU A 1 78 ? 5.286 4.646 -1.842 1.00 98.00 78 GLU A C 1
ATOM 593 O O . GLU A 1 78 ? 4.691 3.609 -2.134 1.00 98.00 78 GLU A O 1
ATOM 598 N N . PHE A 1 79 ? 4.661 5.789 -1.544 1.00 98.25 79 PHE A N 1
ATOM 599 C CA . PHE A 1 79 ? 3.215 5.946 -1.614 1.00 98.25 79 PHE A CA 1
ATOM 600 C C . PHE A 1 79 ? 2.703 5.745 -3.042 1.00 98.25 79 PHE A C 1
ATOM 602 O O . PHE A 1 79 ? 1.814 4.926 -3.249 1.00 98.25 79 PHE A O 1
ATOM 609 N N . ASP A 1 80 ? 3.286 6.439 -4.024 1.00 97.38 80 ASP A N 1
ATOM 610 C CA . ASP A 1 80 ? 2.847 6.355 -5.423 1.00 97.38 80 ASP A CA 1
ATOM 611 C C . ASP A 1 80 ? 2.966 4.925 -5.966 1.00 97.38 80 ASP A C 1
ATOM 613 O O . ASP A 1 80 ? 2.049 4.422 -6.616 1.00 97.38 80 ASP A O 1
ATOM 617 N N . LEU A 1 81 ? 4.062 4.230 -5.640 1.00 97.75 81 LEU A N 1
ATOM 618 C CA . LEU A 1 81 ? 4.251 2.830 -6.010 1.00 97.75 81 LEU A CA 1
ATOM 619 C C . LEU A 1 81 ? 3.200 1.919 -5.365 1.00 97.75 81 LEU A C 1
ATOM 621 O O . LEU A 1 81 ? 2.614 1.080 -6.051 1.00 97.75 81 LEU A O 1
ATOM 625 N N . LEU A 1 82 ? 2.962 2.065 -4.059 1.00 97.69 82 LEU A N 1
ATOM 626 C CA . LEU A 1 82 ? 1.963 1.263 -3.355 1.00 97.69 82 LEU A CA 1
ATOM 627 C C . LEU A 1 82 ? 0.561 1.521 -3.916 1.00 97.69 82 LEU A C 1
ATOM 629 O O . LEU A 1 82 ? -0.137 0.569 -4.254 1.00 97.69 82 LEU A O 1
ATOM 633 N N . LEU A 1 83 ? 0.171 2.787 -4.079 1.00 97.38 83 LEU A N 1
ATOM 634 C CA . LEU A 1 83 ? -1.122 3.178 -4.636 1.00 97.38 83 LEU A CA 1
ATOM 635 C C . LEU A 1 83 ? -1.322 2.614 -6.045 1.00 97.38 83 LEU A C 1
ATOM 637 O O . LEU A 1 83 ? -2.402 2.107 -6.354 1.00 97.38 83 LEU A O 1
ATOM 641 N N . HIS A 1 84 ? -0.289 2.664 -6.889 1.00 96.75 84 HIS A N 1
ATOM 642 C CA . HIS A 1 84 ? -0.352 2.122 -8.241 1.00 96.75 84 HIS A CA 1
ATOM 643 C C . HIS A 1 84 ? -0.647 0.615 -8.236 1.00 96.75 84 HIS A C 1
ATOM 645 O O . HIS A 1 84 ? -1.533 0.157 -8.957 1.00 96.75 84 HIS A O 1
ATOM 651 N N . LEU A 1 85 ? 0.049 -0.148 -7.387 1.00 97.00 85 LEU A N 1
ATOM 652 C CA . LEU A 1 85 ? -0.182 -1.587 -7.230 1.00 97.00 85 LEU A CA 1
ATOM 653 C C . LEU A 1 85 ? -1.575 -1.880 -6.644 1.00 97.00 85 LEU A C 1
ATOM 655 O O . LEU A 1 85 ? -2.279 -2.764 -7.127 1.00 97.00 85 LEU A O 1
ATOM 659 N N . CYS A 1 86 ? -1.992 -1.131 -5.620 1.00 95.25 86 CYS A N 1
ATOM 660 C CA . CYS A 1 86 ? -3.281 -1.307 -4.948 1.00 95.25 86 CYS A CA 1
ATOM 661 C C . CYS A 1 86 ? -4.481 -0.905 -5.815 1.00 95.25 86 CYS A C 1
ATOM 663 O O . CYS A 1 86 ? -5.570 -1.430 -5.611 1.00 95.25 86 CYS A O 1
ATOM 665 N N . SER A 1 87 ? -4.296 -0.010 -6.788 1.00 93.69 87 SER A N 1
ATOM 666 C CA . SER A 1 87 ? -5.358 0.408 -7.714 1.00 93.69 87 SER A CA 1
ATOM 667 C C . SER A 1 87 ? -5.697 -0.654 -8.762 1.00 93.69 87 SER A C 1
ATOM 669 O O . SER A 1 87 ? -6.750 -0.577 -9.389 1.00 93.69 87 SER A O 1
ATOM 671 N N . GLN A 1 88 ? -4.810 -1.629 -8.981 1.00 92.56 88 GLN A N 1
ATOM 672 C CA . GLN A 1 88 ? -4.993 -2.719 -9.941 1.00 92.56 88 GLN A CA 1
ATOM 673 C C . GLN A 1 88 ? -4.610 -4.063 -9.294 1.00 92.56 88 GLN A C 1
ATOM 675 O O . GLN A 1 88 ? -3.624 -4.690 -9.694 1.00 92.56 88 GLN A O 1
ATOM 680 N N . PRO A 1 89 ? -5.362 -4.527 -8.277 1.00 90.94 89 PRO A N 1
ATOM 681 C CA . PRO A 1 89 ? -5.024 -5.750 -7.561 1.00 90.94 89 PRO A CA 1
ATOM 682 C C . PRO A 1 89 ? -4.999 -6.969 -8.494 1.00 90.94 89 PRO A C 1
ATOM 684 O O . PRO A 1 89 ? -5.668 -6.999 -9.528 1.00 90.94 89 PRO A O 1
ATOM 687 N N . ARG A 1 90 ? -4.191 -7.981 -8.145 1.00 91.75 90 ARG A N 1
ATOM 688 C CA . ARG A 1 90 ? -3.900 -9.201 -8.934 1.00 91.75 90 ARG A CA 1
ATOM 689 C C . ARG A 1 90 ? -3.183 -8.998 -10.274 1.00 91.75 90 ARG A C 1
ATOM 691 O O . ARG A 1 90 ? -2.616 -9.961 -10.798 1.00 91.75 90 ARG A O 1
ATOM 698 N N . ARG A 1 91 ? -3.134 -7.783 -10.823 1.00 95.31 91 ARG A N 1
ATOM 699 C CA . ARG A 1 91 ? -2.380 -7.489 -12.045 1.00 95.31 91 ARG A CA 1
ATOM 700 C C . ARG A 1 91 ? -0.879 -7.545 -11.770 1.00 95.31 91 ARG A C 1
ATOM 702 O O . ARG A 1 91 ? -0.394 -6.989 -10.792 1.00 95.31 91 ARG A O 1
ATOM 709 N N . VAL A 1 92 ? -0.122 -8.196 -12.655 1.00 97.69 92 VAL A N 1
ATOM 710 C CA . VAL A 1 92 ? 1.347 -8.187 -12.593 1.00 97.69 92 VAL A CA 1
ATOM 711 C C . VAL A 1 92 ? 1.879 -6.932 -13.273 1.00 97.69 92 VAL A C 1
ATOM 713 O O . VAL A 1 92 ? 1.752 -6.768 -14.487 1.00 97.69 92 VAL A O 1
ATOM 716 N N . HIS A 1 93 ? 2.528 -6.067 -12.502 1.00 97.12 93 HIS A N 1
ATOM 717 C CA . HIS A 1 93 ? 3.208 -4.882 -13.001 1.00 97.12 93 HIS A CA 1
ATOM 718 C C . HIS A 1 93 ? 4.692 -5.187 -13.208 1.00 97.12 93 HIS A C 1
ATOM 720 O O . HIS A 1 93 ? 5.415 -5.518 -12.264 1.00 97.12 93 HIS A O 1
ATOM 726 N N . ARG A 1 94 ? 5.156 -5.084 -14.459 1.00 96.44 94 ARG A N 1
ATOM 727 C CA . ARG A 1 94 ? 6.572 -5.275 -14.809 1.00 96.44 94 ARG A CA 1
ATOM 728 C C . ARG A 1 94 ? 7.422 -4.153 -14.217 1.00 96.44 94 ARG A C 1
ATOM 730 O O . ARG A 1 94 ? 6.996 -3.002 -14.210 1.00 96.44 94 ARG A O 1
ATOM 737 N N . ARG A 1 95 ? 8.657 -4.463 -13.809 1.00 95.50 95 ARG A N 1
ATOM 738 C CA . ARG A 1 95 ? 9.580 -3.470 -13.216 1.00 95.50 95 ARG A CA 1
ATOM 739 C C . ARG A 1 95 ? 9.797 -2.248 -14.105 1.00 95.50 95 ARG A C 1
ATOM 741 O O . ARG A 1 95 ? 9.691 -1.131 -13.621 1.00 95.50 95 ARG A O 1
ATOM 748 N N . ALA A 1 96 ? 10.034 -2.457 -15.401 1.00 91.94 96 ALA A N 1
ATOM 749 C CA . ALA A 1 96 ? 10.215 -1.364 -16.357 1.00 91.94 96 ALA A CA 1
ATOM 750 C C . ALA A 1 96 ? 8.967 -0.466 -16.470 1.00 91.94 96 ALA A C 1
ATOM 752 O O . ALA A 1 96 ? 9.088 0.752 -16.540 1.00 91.94 96 ALA A O 1
ATOM 753 N N . ALA A 1 97 ? 7.767 -1.055 -16.417 1.00 92.44 97 ALA A N 1
ATOM 754 C CA . ALA A 1 97 ? 6.520 -0.294 -16.446 1.00 92.44 97 ALA A CA 1
ATOM 755 C C . ALA A 1 97 ? 6.323 0.516 -15.156 1.00 92.44 97 ALA A C 1
ATOM 757 O O . ALA A 1 97 ? 6.030 1.704 -15.230 1.00 92.44 97 ALA A O 1
ATOM 758 N N . LEU A 1 98 ? 6.559 -0.093 -13.987 1.00 94.31 98 LEU A N 1
ATOM 759 C CA . LEU A 1 98 ? 6.509 0.604 -12.695 1.00 94.31 98 LEU A CA 1
ATOM 760 C C . LEU A 1 98 ? 7.507 1.758 -12.637 1.00 94.31 98 LEU A C 1
ATOM 762 O O . LEU A 1 98 ? 7.172 2.835 -12.154 1.00 94.31 98 LEU A O 1
ATOM 766 N N . MET A 1 99 ? 8.712 1.537 -13.164 1.00 92.44 99 MET A N 1
ATOM 767 C CA . MET A 1 99 ? 9.744 2.558 -13.252 1.00 92.44 99 MET A CA 1
ATOM 768 C C . MET A 1 99 ? 9.234 3.771 -14.038 1.00 92.44 99 MET A C 1
ATOM 770 O O . MET A 1 99 ? 9.205 4.879 -13.514 1.00 92.44 99 MET A O 1
ATOM 774 N N . HIS A 1 100 ? 8.723 3.551 -15.249 1.00 89.88 100 HIS A N 1
ATOM 775 C CA . HIS A 1 100 ? 8.176 4.624 -16.075 1.00 89.88 100 HIS A CA 1
ATOM 776 C C . HIS A 1 100 ? 6.960 5.316 -15.434 1.00 89.88 100 HIS A C 1
ATOM 778 O O . HIS A 1 100 ? 6.849 6.536 -15.475 1.00 89.88 100 HIS A O 1
ATOM 784 N N . GLN A 1 101 ? 6.037 4.555 -14.841 1.00 91.31 101 GLN A N 1
ATOM 785 C CA . GLN A 1 101 ? 4.770 5.085 -14.323 1.00 91.31 101 GLN A CA 1
ATOM 786 C C . GLN A 1 101 ? 4.920 5.866 -13.013 1.00 91.31 101 GLN A C 1
ATOM 788 O O . GLN A 1 101 ? 4.157 6.799 -12.788 1.00 91.31 101 GLN A O 1
ATOM 793 N N . VAL A 1 102 ? 5.877 5.498 -12.157 1.00 93.62 102 VAL A N 1
ATOM 794 C CA . VAL A 1 102 ? 6.050 6.115 -10.830 1.00 93.62 102 VAL A CA 1
ATOM 795 C C . VAL A 1 102 ? 7.188 7.141 -10.814 1.00 93.62 102 VAL A C 1
ATOM 797 O O . VAL A 1 102 ? 7.081 8.160 -10.137 1.00 93.62 102 VAL A O 1
ATOM 800 N N . TRP A 1 103 ? 8.268 6.911 -11.570 1.00 90.50 103 TRP A N 1
ATOM 801 C CA . TRP A 1 103 ? 9.414 7.831 -11.641 1.00 90.50 103 TRP A CA 1
ATOM 802 C C . TRP A 1 103 ? 9.427 8.711 -12.896 1.00 90.50 103 TRP A C 1
ATOM 804 O O . TRP A 1 103 ? 10.184 9.676 -12.935 1.00 90.50 103 TRP A O 1
ATOM 814 N N . GLY A 1 104 ? 8.608 8.418 -13.908 1.00 83.88 104 GLY A N 1
ATOM 815 C CA . GLY A 1 104 ? 8.557 9.177 -15.159 1.00 83.88 104 GLY A CA 1
ATOM 816 C C . GLY A 1 104 ? 9.587 8.739 -16.209 1.00 83.88 104 GLY A C 1
ATOM 817 O O . GLY A 1 104 ? 10.610 8.124 -15.905 1.00 83.88 104 GLY A O 1
ATOM 818 N N . ALA A 1 105 ? 9.293 9.074 -17.469 1.00 66.19 105 ALA A N 1
ATOM 819 C CA . ALA A 1 105 ? 10.009 8.6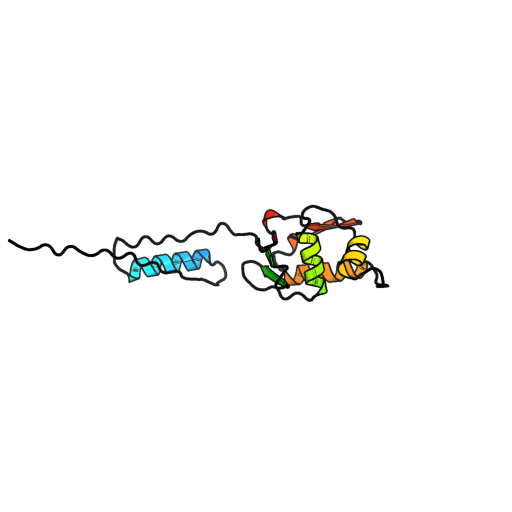20 -18.667 1.00 66.19 105 ALA A CA 1
ATOM 820 C C . ALA A 1 105 ? 11.459 9.120 -18.796 1.00 66.19 105 ALA A C 1
ATOM 822 O O . ALA A 1 105 ? 12.271 8.489 -19.465 1.00 66.19 105 ALA A O 1
ATOM 823 N N . THR A 1 106 ? 11.787 10.256 -18.179 1.00 60.16 106 THR A N 1
ATOM 824 C CA . THR A 1 106 ? 13.092 10.929 -18.307 1.00 60.16 106 THR A CA 1
ATOM 825 C C . THR A 1 106 ? 14.127 10.457 -17.288 1.00 60.16 106 THR A C 1
ATOM 827 O O . THR A 1 106 ? 15.269 10.916 -17.299 1.00 60.16 106 THR A O 1
ATOM 830 N N . THR A 1 107 ? 13.756 9.532 -16.405 1.00 58.97 107 THR A N 1
ATOM 831 C CA . THR A 1 107 ? 14.626 9.091 -15.320 1.00 58.97 107 THR A CA 1
ATOM 832 C C . THR A 1 107 ? 15.541 7.953 -15.789 1.00 58.97 107 THR A C 1
ATOM 834 O O . THR A 1 107 ? 15.094 6.820 -15.958 1.00 58.97 107 THR A O 1
ATOM 837 N N . VAL A 1 108 ? 16.843 8.236 -15.942 1.00 61.41 108 VAL A N 1
ATOM 838 C CA . VAL A 1 108 ? 17.913 7.247 -16.212 1.00 61.41 108 VAL A CA 1
ATOM 839 C C . VAL A 1 108 ? 18.209 6.444 -14.942 1.00 61.41 108 VAL A C 1
ATOM 841 O O . VAL A 1 108 ? 19.274 6.540 -14.339 1.00 61.41 108 VAL A O 1
ATOM 844 N N . VAL A 1 109 ? 17.220 5.709 -14.451 1.00 63.84 109 VAL A N 1
ATOM 845 C CA . VAL A 1 109 ? 17.334 4.956 -13.205 1.00 63.84 109 VAL A CA 1
ATOM 846 C C . VAL A 1 109 ? 16.981 3.497 -13.465 1.00 63.84 109 VAL A C 1
ATOM 848 O O . VAL A 1 109 ? 15.979 3.170 -14.098 1.00 63.84 109 VAL A O 1
ATOM 851 N N . ASP A 1 110 ? 17.851 2.616 -12.973 1.00 79.25 110 ASP A N 1
ATOM 852 C CA . ASP A 1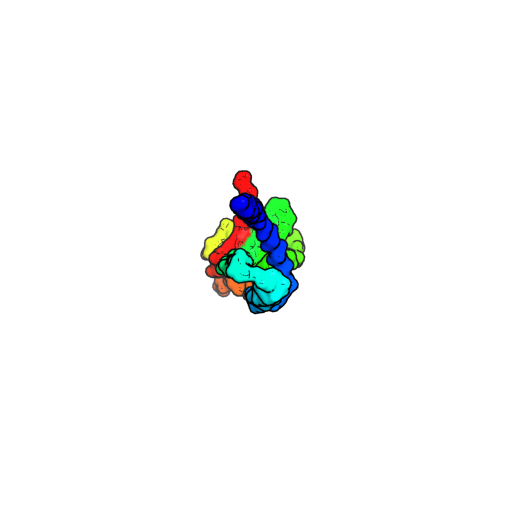 110 ? 17.721 1.169 -13.104 1.00 79.25 110 ASP A CA 1
ATOM 853 C C . ASP A 1 110 ? 16.433 0.672 -12.423 1.00 79.25 110 ASP A C 1
ATOM 855 O O . ASP A 1 110 ? 16.070 1.108 -11.325 1.00 79.25 110 ASP A O 1
ATOM 859 N N . THR A 1 111 ? 15.786 -0.313 -13.048 1.00 83.25 111 THR A N 1
ATOM 860 C CA . THR A 1 111 ? 14.699 -1.134 -12.498 1.00 83.25 111 THR A CA 1
ATOM 861 C C . THR A 1 111 ? 14.955 -1.667 -11.084 1.00 83.25 111 THR A C 1
ATOM 863 O O . THR A 1 111 ? 13.994 -1.868 -10.339 1.00 83.25 111 THR A O 1
ATOM 866 N N . ARG A 1 112 ? 16.222 -1.821 -10.662 1.00 88.81 112 ARG A N 1
ATOM 867 C CA . ARG A 1 112 ? 16.604 -2.116 -9.264 1.00 88.81 112 ARG A CA 1
ATOM 868 C C . ARG A 1 112 ? 16.044 -1.112 -8.253 1.00 88.81 112 ARG A C 1
ATOM 870 O O . ARG A 1 112 ? 15.827 -1.456 -7.093 1.00 88.81 112 ARG A O 1
ATOM 877 N N . THR A 1 113 ? 15.761 0.114 -8.676 1.00 91.62 113 THR A N 1
ATOM 878 C CA . THR A 1 113 ? 15.146 1.140 -7.827 1.00 91.62 113 THR A CA 1
ATOM 879 C C . THR A 1 113 ? 13.743 0.750 -7.397 1.00 91.62 113 THR A C 1
ATOM 881 O O . THR A 1 113 ? 13.390 0.958 -6.234 1.00 91.62 113 THR A O 1
ATOM 884 N N . VAL A 1 114 ? 12.973 0.108 -8.280 1.00 95.62 114 VAL A N 1
ATOM 885 C CA . VAL A 1 114 ? 11.656 -0.443 -7.935 1.00 95.62 114 VAL A CA 1
ATOM 886 C C . VAL A 1 114 ? 11.809 -1.468 -6.814 1.00 95.62 114 VAL A C 1
ATOM 888 O O . VAL A 1 114 ? 11.101 -1.395 -5.813 1.00 95.62 114 VAL A O 1
ATOM 891 N N . ASP A 1 115 ? 12.784 -2.371 -6.927 1.00 96.25 115 ASP A N 1
ATOM 892 C CA . ASP A 1 115 ? 13.029 -3.413 -5.925 1.00 96.25 115 ASP A CA 1
ATOM 893 C C . ASP A 1 115 ? 13.405 -2.823 -4.556 1.00 96.25 115 ASP A C 1
ATOM 895 O O . ASP A 1 115 ? 12.895 -3.263 -3.521 1.00 96.25 115 ASP A O 1
ATOM 899 N N . VAL A 1 116 ? 14.248 -1.784 -4.539 1.00 96.50 116 VAL A N 1
ATOM 900 C CA . VAL A 1 116 ? 14.613 -1.058 -3.312 1.00 96.50 116 VAL A CA 1
ATOM 901 C C . VAL A 1 116 ? 13.379 -0.441 -2.653 1.00 96.50 116 VAL A C 1
ATOM 903 O O . VAL A 1 116 ? 13.212 -0.570 -1.438 1.00 96.50 116 VAL A O 1
ATOM 906 N N . HIS A 1 117 ? 12.498 0.191 -3.428 1.00 97.44 117 HIS A N 1
ATOM 907 C CA . HIS A 1 117 ? 11.291 0.819 -2.887 1.00 97.44 117 HIS A CA 1
ATOM 908 C C . HIS A 1 117 ? 10.277 -0.220 -2.408 1.00 97.44 117 HIS A C 1
ATOM 910 O O . HIS A 1 117 ? 9.759 -0.073 -1.305 1.00 97.44 117 HIS A O 1
ATOM 916 N N . VAL A 1 118 ? 10.076 -1.329 -3.130 1.00 97.94 118 VAL A N 1
ATOM 917 C CA . VAL A 1 118 ? 9.243 -2.443 -2.640 1.00 97.94 118 VAL A CA 1
ATOM 918 C C . VAL A 1 118 ? 9.784 -2.998 -1.324 1.00 97.94 118 VAL A C 1
ATOM 920 O O . VAL A 1 118 ? 9.016 -3.236 -0.392 1.00 97.94 118 VAL A O 1
ATOM 923 N N . ARG A 1 119 ? 11.106 -3.170 -1.198 1.00 98.00 119 ARG A N 1
ATOM 924 C CA . ARG A 1 119 ? 11.725 -3.621 0.057 1.00 98.00 119 ARG A CA 1
ATOM 925 C C . ARG A 1 119 ? 11.464 -2.641 1.204 1.00 98.00 119 ARG A C 1
ATOM 927 O O . ARG A 1 119 ? 11.158 -3.081 2.312 1.00 98.00 119 ARG A O 1
ATOM 934 N N . ARG A 1 120 ? 11.582 -1.332 0.959 1.00 98.31 120 ARG A N 1
ATOM 935 C CA . ARG A 1 120 ? 11.307 -0.300 1.971 1.00 98.31 120 ARG A CA 1
ATOM 936 C C . ARG A 1 120 ? 9.834 -0.277 2.373 1.00 98.31 120 ARG A C 1
ATOM 938 O O . ARG A 1 120 ? 9.564 -0.257 3.569 1.00 98.31 120 ARG A O 1
ATOM 945 N N . ILE A 1 121 ? 8.915 -0.364 1.408 1.00 98.19 121 ILE A N 1
ATOM 946 C CA . ILE A 1 121 ? 7.471 -0.455 1.661 1.00 98.19 121 ILE A CA 1
ATOM 947 C C . ILE A 1 121 ? 7.174 -1.676 2.530 1.00 98.19 121 ILE A C 1
ATOM 949 O O . ILE A 1 121 ? 6.612 -1.522 3.605 1.00 98.19 121 ILE A O 1
ATOM 953 N N . ARG A 1 122 ? 7.624 -2.875 2.136 1.00 97.19 122 ARG A N 1
ATOM 954 C CA . ARG A 1 122 ? 7.413 -4.105 2.922 1.00 97.19 122 ARG A CA 1
ATOM 955 C C . ARG A 1 122 ? 7.911 -3.970 4.358 1.00 97.19 122 ARG A C 1
ATOM 957 O O . ARG A 1 122 ? 7.203 -4.343 5.282 1.00 97.19 122 ARG A O 1
ATOM 964 N N . ARG A 1 123 ? 9.096 -3.386 4.557 1.00 96.44 123 ARG A N 1
ATOM 965 C CA . ARG A 1 123 ? 9.630 -3.134 5.903 1.00 96.44 123 ARG A CA 1
ATOM 966 C C . ARG A 1 123 ? 8.719 -2.214 6.722 1.00 96.44 123 ARG A C 1
ATOM 968 O O . ARG A 1 123 ? 8.539 -2.466 7.903 1.00 96.44 123 ARG A O 1
ATOM 975 N N . LYS A 1 124 ? 8.165 -1.167 6.107 1.00 93.81 124 LYS A N 1
ATOM 976 C CA . LYS A 1 124 ? 7.245 -0.227 6.765 1.00 93.81 124 LYS A CA 1
ATOM 977 C C . LYS A 1 124 ? 5.853 -0.821 7.010 1.00 93.81 124 LYS A C 1
ATOM 979 O O . LYS A 1 124 ? 5.204 -0.438 7.971 1.00 93.81 124 LYS A O 1
ATOM 984 N N . LEU A 1 125 ? 5.416 -1.761 6.172 1.00 93.38 125 LEU A N 1
ATOM 985 C CA . LEU A 1 125 ? 4.143 -2.473 6.323 1.00 93.38 125 LEU A CA 1
ATOM 986 C C . LEU A 1 125 ? 4.175 -3.579 7.389 1.00 93.38 125 LEU A C 1
ATOM 988 O O . LEU A 1 125 ? 3.116 -4.039 7.799 1.00 93.38 125 LEU A O 1
ATOM 992 N N . GLY A 1 126 ? 5.355 -4.028 7.825 1.00 91.06 126 GLY A N 1
ATOM 993 C CA . GLY A 1 126 ? 5.472 -5.045 8.869 1.00 91.06 126 GLY A CA 1
ATOM 994 C C . GLY A 1 126 ? 4.816 -6.371 8.473 1.00 91.06 126 GLY A C 1
ATOM 995 O O . GLY A 1 126 ? 5.169 -6.971 7.458 1.00 91.06 126 GLY A O 1
ATOM 996 N N . ASP A 1 127 ? 3.851 -6.837 9.261 1.00 88.00 127 ASP A N 1
ATOM 997 C CA . ASP A 1 127 ? 3.108 -8.075 9.007 1.00 88.00 127 ASP A CA 1
ATOM 998 C C . ASP A 1 127 ? 2.197 -8.004 7.768 1.00 88.00 127 ASP A C 1
ATOM 1000 O O . ASP A 1 127 ? 1.891 -9.042 7.182 1.00 88.00 127 ASP A O 1
ATOM 1004 N N . ALA A 1 128 ? 1.857 -6.806 7.279 1.00 89.31 128 ALA A N 1
ATOM 1005 C CA . ALA A 1 128 ? 1.189 -6.622 5.987 1.00 89.31 128 ALA A CA 1
ATOM 1006 C C . ALA A 1 128 ? 2.150 -6.643 4.779 1.00 89.31 128 ALA A C 1
ATOM 1008 O O . ALA A 1 128 ? 1.724 -6.441 3.641 1.00 89.31 128 ALA A O 1
ATOM 1009 N N . ALA A 1 129 ? 3.447 -6.919 4.967 1.00 92.12 129 ALA A N 1
ATOM 1010 C CA . ALA A 1 129 ? 4.413 -7.008 3.864 1.00 92.12 129 ALA A CA 1
ATOM 1011 C C . ALA A 1 129 ? 4.010 -8.017 2.769 1.00 92.12 129 ALA A C 1
ATOM 1013 O O . ALA A 1 129 ? 4.378 -7.837 1.603 1.00 92.12 129 ALA A O 1
ATOM 1014 N N . GLY A 1 130 ? 3.258 -9.059 3.143 1.00 91.62 130 GLY A N 1
ATOM 1015 C CA . GLY A 1 130 ? 2.747 -10.094 2.241 1.00 91.62 130 GLY A CA 1
ATOM 1016 C C . GLY A 1 130 ? 1.694 -9.608 1.242 1.00 91.62 130 GLY A C 1
ATOM 1017 O O . GLY A 1 130 ? 1.433 -10.300 0.262 1.00 91.62 130 GLY A O 1
ATOM 1018 N N . VAL A 1 131 ? 1.139 -8.406 1.432 1.00 93.62 131 VAL A N 1
ATOM 1019 C CA . VAL A 1 131 ? 0.200 -7.791 0.483 1.00 93.62 131 VAL A CA 1
ATOM 1020 C C . VAL A 1 131 ? 0.841 -7.625 -0.895 1.00 93.62 131 VAL A C 1
ATOM 1022 O O . VAL A 1 131 ? 0.190 -7.875 -1.909 1.00 93.62 131 VAL A O 1
ATOM 1025 N N . ILE A 1 132 ? 2.121 -7.234 -0.942 1.00 96.88 132 ILE A N 1
ATOM 1026 C CA . ILE A 1 132 ? 2.872 -7.112 -2.192 1.00 96.88 132 ILE A CA 1
ATOM 1027 C C . ILE A 1 132 ? 3.527 -8.457 -2.499 1.00 96.88 132 ILE A C 1
ATOM 1029 O O . ILE A 1 132 ? 4.486 -8.852 -1.835 1.00 96.88 132 ILE A O 1
ATOM 1033 N N . GLY A 1 133 ? 3.072 -9.112 -3.559 1.00 96.62 133 GLY A N 1
ATOM 1034 C CA . GLY A 1 133 ? 3.642 -10.327 -4.127 1.00 96.62 133 GLY A CA 1
ATOM 1035 C C . GLY A 1 133 ? 4.793 -10.054 -5.090 1.00 96.62 133 GLY A C 1
ATOM 1036 O O . GLY A 1 133 ? 4.779 -9.076 -5.841 1.00 96.62 133 GLY A O 1
ATOM 1037 N N . THR A 1 134 ? 5.795 -10.936 -5.102 1.00 97.25 134 THR A N 1
ATOM 1038 C CA . THR A 1 134 ? 6.864 -10.925 -6.114 1.00 97.25 134 THR A CA 1
ATOM 1039 C C . THR A 1 134 ? 6.5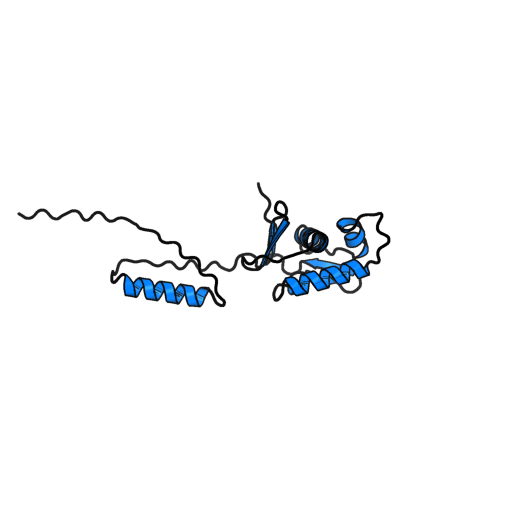85 -11.986 -7.172 1.00 97.25 134 THR A C 1
ATOM 1041 O O . THR A 1 134 ? 6.575 -13.176 -6.867 1.00 97.25 134 THR A O 1
ATOM 1044 N N . VAL A 1 135 ? 6.496 -11.575 -8.435 1.00 97.12 135 VAL A N 1
ATOM 1045 C CA . VAL A 1 135 ? 6.548 -12.490 -9.581 1.00 97.12 135 VAL A CA 1
ATOM 1046 C C . VAL A 1 135 ? 7.987 -12.515 -10.089 1.00 97.12 135 VAL A C 1
ATOM 1048 O O . VAL A 1 135 ? 8.464 -11.553 -10.705 1.00 97.12 135 VAL A O 1
ATOM 1051 N N . ARG A 1 136 ? 8.717 -13.589 -9.757 1.00 94.19 136 ARG A N 1
ATOM 1052 C CA . ARG A 1 136 ? 10.154 -13.734 -10.057 1.00 94.19 136 ARG A CA 1
ATOM 1053 C C . ARG A 1 136 ? 10.417 -13.518 -11.551 1.00 94.19 136 ARG A C 1
ATOM 1055 O O . ARG A 1 136 ? 9.665 -14.000 -12.386 1.00 94.19 136 ARG A O 1
ATOM 1062 N N . GLY A 1 137 ? 11.446 -12.735 -11.876 1.00 93.25 137 GLY A N 1
ATOM 1063 C CA . GLY A 1 137 ? 11.790 -12.370 -13.257 1.00 93.25 137 GLY A CA 1
ATOM 1064 C C . GLY A 1 137 ? 10.854 -11.359 -13.936 1.00 93.25 137 GLY A C 1
ATOM 1065 O O . GLY A 1 137 ? 11.237 -10.783 -14.945 1.00 93.25 137 GLY A O 1
ATOM 1066 N N . VAL A 1 138 ? 9.670 -11.072 -13.379 1.00 96.12 138 VAL A N 1
ATOM 1067 C CA . VAL A 1 138 ? 8.655 -10.234 -14.047 1.00 96.12 138 VAL A CA 1
ATOM 1068 C C . VAL A 1 138 ? 8.427 -8.911 -13.316 1.00 96.12 138 VAL A C 1
ATOM 1070 O O . VAL A 1 138 ? 8.660 -7.838 -13.877 1.00 96.12 138 VAL A O 1
ATOM 1073 N N . GLY A 1 139 ? 8.011 -8.955 -12.049 1.00 96.94 139 GLY A N 1
ATOM 1074 C CA . GLY A 1 139 ? 7.680 -7.744 -11.302 1.00 96.94 139 GLY A CA 1
ATOM 1075 C C . GLY A 1 139 ? 6.874 -8.005 -10.039 1.00 96.94 139 GLY A C 1
ATOM 1076 O O . GLY A 1 139 ? 7.180 -8.939 -9.297 1.00 96.94 139 GLY A O 1
ATOM 1077 N N . TYR A 1 140 ? 5.867 -7.168 -9.799 1.00 98.25 140 TYR A N 1
ATOM 1078 C CA . TYR A 1 140 ? 5.113 -7.124 -8.546 1.00 98.25 140 TYR A CA 1
ATOM 1079 C C . TYR A 1 140 ? 3.606 -7.108 -8.787 1.00 98.25 140 TYR A C 1
ATOM 1081 O O . TYR A 1 140 ? 3.149 -6.655 -9.834 1.00 98.25 140 TYR A O 1
ATOM 1089 N N . ARG A 1 141 ? 2.839 -7.597 -7.813 1.00 97.12 141 ARG A N 1
ATOM 1090 C CA . ARG A 1 141 ? 1.372 -7.502 -7.785 1.00 97.12 141 ARG A CA 1
ATOM 1091 C C . ARG A 1 141 ? 0.868 -7.419 -6.353 1.00 97.12 141 ARG A C 1
ATOM 1093 O O . ARG A 1 141 ? 1.625 -7.698 -5.428 1.00 97.12 141 ARG A O 1
ATOM 1100 N N . VAL A 1 142 ? -0.409 -7.103 -6.177 1.00 96.50 142 VAL A N 1
ATOM 1101 C CA . VAL A 1 142 ? -1.098 -7.303 -4.896 1.00 96.50 142 VAL A CA 1
ATOM 1102 C C . VAL A 1 142 ? -1.737 -8.690 -4.881 1.00 96.50 142 VAL A C 1
ATOM 1104 O O . VAL A 1 142 ? -2.572 -8.972 -5.741 1.00 96.50 142 VAL A O 1
ATOM 1107 N N . ASP A 1 143 ? -1.329 -9.539 -3.933 1.00 88.38 143 ASP A N 1
ATOM 1108 C CA . ASP A 1 143 ? -1.813 -10.927 -3.791 1.00 88.38 143 ASP A CA 1
ATOM 1109 C C . ASP A 1 143 ? -3.020 -11.038 -2.847 1.00 88.38 143 ASP A C 1
ATOM 1111 O O . ASP A 1 143 ? -3.923 -11.840 -3.073 1.00 88.38 143 ASP A O 1
ATOM 1115 N N . GLN A 1 144 ? -3.057 -10.217 -1.795 1.00 81.88 144 GLN A N 1
ATOM 1116 C CA . GLN A 1 144 ? -4.070 -10.270 -0.737 1.00 81.88 144 GLN A CA 1
ATOM 1117 C C . GLN A 1 144 ? -5.056 -9.107 -0.865 1.00 81.88 144 GLN A C 1
ATOM 1119 O O . GLN A 1 144 ? -5.135 -8.243 0.004 1.00 81.88 144 GLN A O 1
ATOM 1124 N N . GLU A 1 145 ? -5.800 -9.054 -1.970 1.00 78.69 145 GLU A N 1
ATOM 1125 C CA . GLU A 1 145 ? -6.686 -7.915 -2.261 1.00 78.69 145 GLU A CA 1
ATOM 1126 C C . GLU A 1 145 ? -7.734 -7.660 -1.173 1.00 78.69 145 GLU A C 1
ATOM 1128 O O . GLU A 1 145 ? -8.030 -6.514 -0.870 1.00 78.69 145 GLU A O 1
ATOM 1133 N N . HIS A 1 146 ? -8.236 -8.711 -0.517 1.00 77.38 146 HIS A N 1
ATOM 1134 C CA . HIS A 1 146 ? -9.224 -8.586 0.554 1.00 77.38 146 HIS A CA 1
ATOM 1135 C C . HIS A 1 146 ? -8.655 -7.876 1.796 1.00 77.38 146 HIS A C 1
ATOM 1137 O O . HIS A 1 146 ? -9.403 -7.450 2.673 1.00 77.38 146 HIS A O 1
ATOM 1143 N N . GLN A 1 147 ? -7.326 -7.763 1.892 1.00 82.69 147 GLN A N 1
ATOM 1144 C CA . GLN A 1 147 ? -6.644 -7.009 2.936 1.00 82.69 147 GLN A CA 1
ATOM 1145 C C . GLN A 1 147 ? -6.392 -5.551 2.549 1.00 82.69 147 GLN A C 1
ATOM 1147 O O . GLN A 1 147 ? -5.885 -4.809 3.382 1.00 82.69 147 GLN A O 1
ATOM 1152 N N . VAL A 1 148 ? -6.730 -5.118 1.334 1.00 89.69 148 VAL A N 1
ATOM 1153 C CA . VAL A 1 148 ? -6.450 -3.767 0.840 1.00 89.69 148 VAL A CA 1
ATOM 1154 C C . VAL A 1 148 ? -7.739 -3.081 0.417 1.00 89.69 148 VAL A C 1
ATOM 1156 O O . VAL A 1 148 ? -8.530 -3.631 -0.341 1.00 89.69 148 VAL A O 1
ATOM 1159 N N . ARG A 1 149 ? -7.923 -1.832 0.839 1.00 92.12 149 ARG A N 1
ATOM 1160 C CA . ARG A 1 149 ? -8.974 -0.958 0.311 1.00 92.12 149 ARG A CA 1
ATOM 1161 C C . ARG A 1 149 ? -8.396 0.392 -0.061 1.00 92.12 149 ARG A C 1
ATOM 1163 O O . ARG A 1 149 ? -7.725 1.025 0.750 1.00 92.12 149 ARG A O 1
ATOM 1170 N N . VAL A 1 150 ? -8.662 0.811 -1.291 1.00 93.88 150 VAL 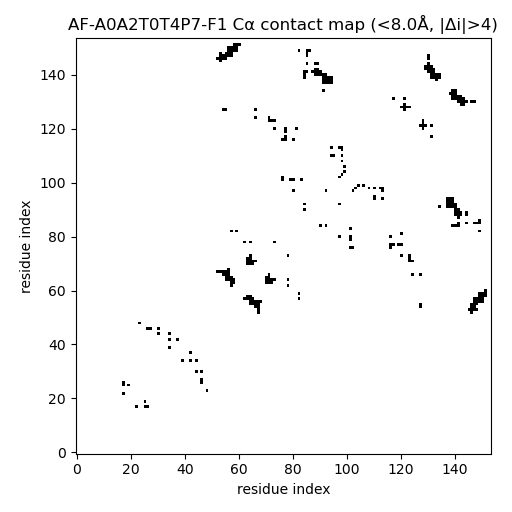A N 1
ATOM 1171 C CA . VAL A 1 150 ? -8.391 2.170 -1.756 1.00 93.88 150 VAL A CA 1
ATOM 1172 C C . VAL A 1 150 ? -9.665 2.972 -1.522 1.00 93.88 150 VAL A C 1
ATOM 1174 O O . VAL A 1 150 ? -10.691 2.678 -2.127 1.00 93.88 150 VAL A O 1
ATOM 1177 N N . GLU A 1 151 ? -9.614 3.917 -0.593 1.00 91.62 151 GLU A N 1
ATOM 1178 C CA . GLU A 1 151 ? -10.735 4.785 -0.239 1.00 91.62 151 GLU A CA 1
ATOM 1179 C C . GLU A 1 151 ? -10.759 5.939 -1.237 1.00 91.62 151 GLU A C 1
ATOM 1181 O O . GLU A 1 151 ? -9.852 6.765 -1.223 1.00 91.62 151 GLU A O 1
ATOM 1186 N N . ARG A 1 152 ? -11.751 5.959 -2.124 1.00 86.31 152 ARG A N 1
ATOM 1187 C CA . ARG A 1 152 ? -12.006 7.074 -3.041 1.00 86.31 152 ARG A CA 1
ATOM 1188 C C . ARG A 1 152 ? -13.235 7.808 -2.514 1.00 86.31 152 ARG A C 1
ATOM 1190 O O . ARG A 1 152 ? -14.173 7.137 -2.091 1.00 86.31 152 ARG A O 1
ATOM 1197 N N . GLU A 1 153 ? -13.193 9.134 -2.452 1.00 71.88 153 GLU A N 1
ATOM 1198 C CA . GLU A 1 153 ? -14.406 9.916 -2.183 1.00 71.88 153 GLU A CA 1
ATOM 1199 C C . GLU A 1 153 ? -15.330 9.813 -3.406 1.00 71.88 153 GLU A C 1
ATOM 1201 O O . GLU A 1 153 ? -14.862 9.965 -4.538 1.00 71.88 153 GLU A O 1
ATOM 1206 N N . ASP A 1 154 ? -16.597 9.465 -3.157 1.00 53.09 154 ASP A N 1
ATOM 1207 C CA . ASP A 1 154 ? -17.684 9.420 -4.146 1.00 53.09 154 ASP A CA 1
ATOM 1208 C C . ASP A 1 154 ? -18.289 10.818 -4.360 1.00 53.09 154 ASP A C 1
ATOM 1210 O O . ASP A 1 154 ? -18.432 11.560 -3.357 1.00 53.09 154 ASP A O 1
#

pLDDT: mean 81.61, std 15.96, range [40.03, 98.31]

Foldseek 3Di:
DDDDPPDDDDDDDDDDDDDDVVSVVVLVVVLVVCCVVVVDPPDDDDPPPPPQAQQWEAEVVVLWIDGSNHTQDDDQLLSQLVCVQLVDAPDFDFLVNSCCRRVNDPDPDDSVVLVVSLVVNLVSNDVCNQQWDDDPPGGIHGDPNRNYDYDDDD